Protein AF-A0A3N5BB39-F1 (afdb_monomer_lite)

Radius of gyration: 16.52 Å; chains: 1; bounding box: 40×29×47 Å

Sequence (123 aa):
MARKLAKIRVRGMTTLMRDISPVKATKALREVDREIGLIADELSNKMANDAPILTGALRNSLLNGVMKTGDLQYDINVDLDNVPYTWRQNYEHKTKRYFITRNAKIYDKGFGQRLQERLDNVW

Structure (mmCIF, N/CA/C/O backbone):
data_AF-A0A3N5BB39-F1
#
_entry.id   AF-A0A3N5BB39-F1
#
loop_
_atom_site.group_PDB
_atom_site.id
_atom_site.type_symbol
_atom_site.label_atom_id
_atom_site.label_alt_id
_atom_site.label_comp_id
_atom_site.label_asym_id
_atom_site.label_entity_id
_atom_site.label_seq_id
_atom_site.pdbx_PDB_ins_code
_atom_site.Cartn_x
_atom_site.Cartn_y
_atom_site.Cartn_z
_atom_site.occupancy
_atom_site.B_iso_or_equiv
_atom_site.auth_seq_id
_atom_site.auth_comp_id
_atom_site.auth_asym_id
_atom_site.auth_atom_id
_atom_site.pdbx_PDB_model_num
ATOM 1 N N . MET A 1 1 ? -3.416 18.783 -16.811 1.00 40.06 1 MET A N 1
ATOM 2 C CA . MET A 1 1 ? -3.576 17.309 -16.865 1.00 40.06 1 MET A CA 1
ATOM 3 C C . MET A 1 1 ? -3.882 16.800 -15.464 1.00 40.06 1 MET A C 1
ATOM 5 O O . MET A 1 1 ? -3.244 17.261 -14.529 1.00 40.06 1 MET A O 1
ATOM 9 N N . ALA A 1 2 ? -4.861 15.908 -15.300 1.00 47.12 2 ALA A N 1
ATOM 10 C CA . ALA A 1 2 ? -5.226 15.365 -13.990 1.00 47.12 2 ALA A CA 1
ATOM 11 C C . ALA A 1 2 ? -4.263 14.234 -13.573 1.00 47.12 2 ALA A C 1
ATOM 13 O O . ALA A 1 2 ? -4.105 13.264 -14.314 1.00 47.12 2 ALA A O 1
ATOM 14 N N . ARG A 1 3 ? -3.634 14.356 -12.393 1.00 43.06 3 ARG A N 1
ATOM 15 C CA . ARG A 1 3 ? -2.823 13.297 -11.760 1.00 43.06 3 ARG A CA 1
ATOM 16 C C . ARG A 1 3 ? -3.696 12.061 -11.506 1.00 43.06 3 ARG A C 1
ATOM 18 O O . ARG A 1 3 ? -4.753 12.176 -10.888 1.00 43.06 3 ARG A O 1
ATOM 25 N N . LYS A 1 4 ? -3.263 10.882 -11.967 1.00 47.91 4 LYS A N 1
ATOM 26 C CA . LYS A 1 4 ? -3.933 9.601 -11.689 1.00 47.91 4 LYS A CA 1
ATOM 27 C C . LYS A 1 4 ? -3.201 8.879 -10.558 1.00 47.91 4 LYS A C 1
ATOM 29 O O . LYS A 1 4 ? -2.090 8.406 -10.752 1.00 47.91 4 LYS A O 1
ATOM 34 N N . LEU A 1 5 ? -3.843 8.817 -9.393 1.00 44.72 5 LEU A N 1
ATOM 35 C CA . LEU A 1 5 ? -3.347 8.158 -8.182 1.00 44.72 5 LEU A CA 1
ATOM 36 C C . LEU A 1 5 ? -3.950 6.751 -8.074 1.00 44.72 5 LEU A C 1
ATOM 38 O O . LEU A 1 5 ? -5.136 6.562 -8.365 1.00 44.72 5 LEU A O 1
ATOM 42 N N . ALA A 1 6 ? -3.146 5.769 -7.664 1.00 51.06 6 ALA A N 1
ATOM 43 C CA . ALA A 1 6 ? -3.650 4.461 -7.262 1.00 51.06 6 ALA A CA 1
ATOM 44 C C . ALA A 1 6 ? -4.184 4.572 -5.827 1.00 51.06 6 ALA A C 1
ATOM 46 O O . ALA A 1 6 ? -3.409 4.842 -4.916 1.00 51.06 6 ALA A O 1
ATOM 47 N N . LYS A 1 7 ? -5.500 4.390 -5.655 1.00 50.12 7 LYS A N 1
ATOM 48 C CA . LYS A 1 7 ? -6.201 4.581 -4.377 1.00 50.12 7 LYS A CA 1
ATOM 49 C C . LYS A 1 7 ? -6.478 3.251 -3.699 1.00 50.12 7 LYS A C 1
ATOM 51 O O . LYS A 1 7 ? -7.227 2.438 -4.244 1.00 50.12 7 LYS A O 1
ATOM 56 N N . ILE A 1 8 ? -5.960 3.072 -2.491 1.00 50.81 8 ILE A N 1
ATOM 57 C CA . ILE A 1 8 ? -6.362 1.980 -1.604 1.00 50.81 8 ILE A CA 1
ATOM 58 C C . ILE A 1 8 ? -7.496 2.502 -0.712 1.00 50.81 8 ILE A C 1
ATOM 60 O O . ILE A 1 8 ? -7.377 3.556 -0.091 1.00 50.81 8 ILE A O 1
ATOM 64 N N . ARG A 1 9 ? -8.637 1.801 -0.684 1.00 51.94 9 ARG A N 1
ATOM 65 C CA . ARG A 1 9 ? -9.793 2.147 0.160 1.00 51.94 9 ARG A CA 1
ATOM 66 C C . ARG A 1 9 ? -10.300 0.919 0.893 1.00 51.94 9 ARG A C 1
ATOM 68 O O . ARG A 1 9 ? -10.734 -0.035 0.253 1.00 51.94 9 ARG A O 1
ATOM 75 N N . VAL A 1 10 ? -10.350 0.999 2.218 1.00 57.06 10 VAL A N 1
ATOM 76 C CA . VAL A 1 10 ? -11.028 0.004 3.056 1.00 57.06 10 VAL A CA 1
ATOM 77 C C . VAL A 1 10 ? -12.488 0.423 3.261 1.00 57.06 10 VAL A C 1
ATOM 79 O O . VAL A 1 10 ? -12.779 1.582 3.550 1.00 57.06 10 VAL A O 1
ATOM 82 N N . ARG A 1 11 ? -13.429 -0.512 3.084 1.00 64.56 11 ARG A N 1
ATOM 83 C CA . ARG A 1 11 ? -14.873 -0.320 3.319 1.00 64.56 11 ARG A CA 1
ATOM 84 C C . ARG A 1 11 ? -15.362 -1.344 4.345 1.00 64.56 11 ARG A C 1
ATOM 86 O O . ARG A 1 11 ? -14.881 -2.467 4.342 1.00 64.56 11 ARG A O 1
ATOM 93 N N . GLY A 1 12 ? -16.325 -0.965 5.190 1.00 60.38 12 GLY A N 1
ATOM 94 C CA . GLY A 1 12 ? -16.967 -1.871 6.161 1.00 60.38 12 GLY A CA 1
ATOM 95 C C . GLY A 1 12 ? -16.475 -1.755 7.610 1.00 60.38 12 GLY A C 1
ATOM 96 O O . GLY A 1 12 ? -17.136 -2.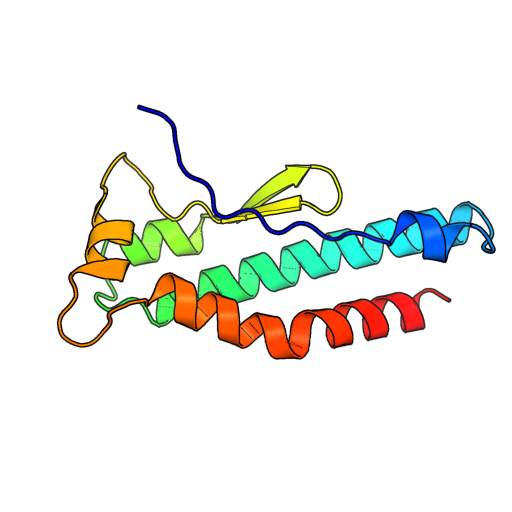261 8.512 1.00 60.38 12 GLY A O 1
ATOM 97 N N . MET A 1 13 ? -15.393 -1.010 7.863 1.00 61.12 13 MET A N 1
ATOM 98 C CA . MET A 1 13 ? -14.831 -0.830 9.212 1.00 61.12 13 MET A CA 1
ATOM 99 C C . MET A 1 13 ? -15.835 -0.224 10.204 1.00 61.12 13 MET A C 1
ATOM 101 O O . MET A 1 13 ? -15.946 -0.661 11.342 1.00 61.12 13 MET A O 1
ATOM 105 N N . THR A 1 14 ? -16.634 0.742 9.754 1.00 58.16 14 THR A N 1
ATOM 106 C CA . THR A 1 14 ? -17.661 1.404 10.572 1.00 58.16 14 THR A CA 1
ATOM 107 C C . THR A 1 14 ? -18.748 0.461 11.080 1.00 58.16 14 THR A C 1
ATOM 109 O O . THR A 1 14 ? -19.352 0.745 12.109 1.00 58.16 14 THR A O 1
ATOM 112 N N . THR A 1 15 ? -18.995 -0.655 10.388 1.00 58.03 15 THR A N 1
ATOM 113 C CA . THR A 1 15 ? -20.021 -1.632 10.791 1.00 58.03 15 THR A CA 1
ATOM 114 C C . THR A 1 15 ? -19.499 -2.556 11.892 1.00 58.03 15 THR A C 1
ATOM 116 O O . THR A 1 15 ? -20.216 -2.807 12.852 1.00 58.03 15 THR A O 1
ATOM 119 N N . LEU A 1 16 ? -18.228 -2.973 11.813 1.00 58.69 16 LEU A N 1
ATOM 120 C CA . LEU A 1 16 ? -17.553 -3.787 12.838 1.00 58.69 16 LEU A CA 1
ATOM 121 C C . LEU A 1 16 ? -17.392 -3.061 14.183 1.00 58.69 16 LEU A C 1
ATOM 123 O O . LEU A 1 16 ? -17.327 -3.696 15.228 1.00 58.69 16 LEU A O 1
ATOM 127 N N . MET A 1 17 ? -17.345 -1.728 14.173 1.00 57.00 17 MET A N 1
ATOM 128 C CA . MET A 1 17 ? -17.122 -0.924 15.381 1.00 57.00 17 MET A CA 1
ATOM 129 C C . MET A 1 17 ? -18.375 -0.629 16.211 1.00 57.00 17 MET A C 1
ATOM 131 O O . MET A 1 17 ? -18.255 -0.063 17.296 1.00 57.00 17 MET A O 1
ATOM 135 N N . ARG A 1 18 ? -19.573 -0.941 15.705 1.00 59.47 18 ARG A N 1
ATOM 136 C CA . ARG A 1 18 ? -20.833 -0.470 16.299 1.00 59.47 18 ARG A CA 1
ATOM 137 C C . ARG A 1 18 ? -21.163 -1.126 17.650 1.00 59.47 18 ARG A C 1
ATOM 139 O O . ARG A 1 18 ? -21.850 -0.501 18.451 1.00 59.47 18 ARG A O 1
ATOM 146 N N . ASP A 1 19 ? -20.607 -2.306 17.924 1.00 59.06 19 ASP A N 1
ATOM 147 C CA . ASP A 1 19 ? -20.875 -3.098 19.137 1.00 59.06 19 ASP A CA 1
ATOM 148 C C . ASP A 1 19 ? -19.727 -3.047 20.171 1.00 59.06 19 ASP A C 1
ATOM 150 O O . ASP A 1 19 ? -19.674 -3.845 21.106 1.00 59.06 19 ASP A O 1
ATOM 154 N N . ILE A 1 20 ? -18.791 -2.100 20.025 1.00 64.19 20 ILE A N 1
ATOM 155 C CA . ILE A 1 20 ? -17.591 -1.975 20.868 1.00 64.19 20 ILE A CA 1
ATOM 156 C C . ILE A 1 20 ? -17.619 -0.664 21.657 1.00 64.19 20 ILE A C 1
ATOM 158 O O . ILE A 1 20 ? -18.146 0.349 21.195 1.00 64.19 20 ILE A O 1
ATOM 162 N N . SER A 1 21 ? -16.967 -0.638 22.825 1.00 73.44 21 SER A N 1
ATOM 163 C CA . SER A 1 21 ? -16.699 0.620 23.521 1.00 73.44 21 SER A CA 1
ATOM 164 C C . SER A 1 21 ? -15.963 1.614 22.595 1.00 73.44 21 SER A C 1
ATOM 166 O O . SER A 1 21 ? -15.010 1.225 21.906 1.00 73.44 21 SER A O 1
ATOM 168 N N . PRO A 1 22 ? -16.343 2.907 22.588 1.00 74.56 22 PRO A N 1
ATOM 169 C CA . PRO A 1 22 ? -15.750 3.915 21.700 1.00 74.56 22 PRO A CA 1
ATOM 170 C C . PRO A 1 22 ? -14.218 4.005 21.789 1.00 74.56 22 PRO A C 1
ATOM 172 O O . PRO A 1 22 ? -13.540 4.286 20.800 1.00 74.56 22 PRO A O 1
ATOM 175 N N . VAL A 1 23 ? -13.659 3.718 22.969 1.00 78.62 23 VAL A N 1
ATOM 176 C CA . VAL A 1 23 ? -12.211 3.687 23.226 1.00 78.62 23 VAL A CA 1
ATOM 177 C C . VAL A 1 23 ? -11.530 2.553 22.455 1.00 78.62 23 VAL A C 1
ATOM 179 O O . VAL A 1 23 ? -10.525 2.789 21.783 1.00 78.62 23 VAL A O 1
ATOM 182 N N . LYS A 1 24 ? -12.085 1.336 22.502 1.00 76.12 24 LYS A N 1
ATOM 183 C CA . LYS A 1 24 ? -11.558 0.188 21.750 1.00 76.12 24 LYS A CA 1
ATOM 184 C C . LYS A 1 24 ? -11.732 0.382 20.242 1.00 76.12 24 LYS A C 1
ATOM 186 O O . LYS A 1 24 ? -10.786 0.138 19.503 1.00 76.12 24 LYS A O 1
ATOM 191 N N . ALA A 1 25 ? -12.872 0.917 19.798 1.00 73.88 25 ALA A N 1
ATOM 192 C CA . ALA A 1 25 ? -13.102 1.256 18.390 1.00 73.88 25 ALA A CA 1
ATOM 193 C C . ALA A 1 25 ? -12.080 2.282 17.863 1.00 73.88 25 ALA A C 1
ATOM 195 O O . ALA A 1 25 ? -11.490 2.100 16.800 1.00 73.88 25 ALA A O 1
ATOM 196 N N . THR A 1 26 ? -11.793 3.329 18.642 1.00 81.75 26 THR A N 1
ATOM 197 C CA . THR A 1 26 ? -10.783 4.337 18.277 1.00 81.75 26 THR A CA 1
ATOM 198 C C . THR A 1 26 ? -9.377 3.740 18.221 1.00 81.75 26 THR A C 1
ATOM 200 O O . THR A 1 26 ? -8.602 4.063 17.320 1.00 81.75 26 THR A O 1
ATOM 203 N N . LYS A 1 27 ? -9.031 2.860 19.170 1.00 83.88 27 LYS A N 1
ATOM 204 C CA . LYS A 1 27 ? -7.743 2.155 19.170 1.00 83.88 27 LYS A CA 1
ATOM 205 C C . LYS A 1 27 ? -7.616 1.239 17.948 1.00 83.88 27 LYS A C 1
ATOM 207 O O . LYS A 1 27 ? -6.601 1.298 17.264 1.00 83.88 27 LYS A O 1
ATOM 212 N N . ALA A 1 28 ? -8.663 0.481 17.625 1.00 81.25 28 ALA A N 1
ATOM 213 C CA . ALA A 1 28 ? -8.705 -0.407 16.467 1.00 81.25 28 ALA A CA 1
ATOM 214 C C . ALA A 1 28 ? -8.504 0.362 15.153 1.00 81.25 28 ALA A C 1
ATOM 216 O O . ALA A 1 28 ? -7.684 -0.034 14.331 1.00 81.25 28 ALA A O 1
ATOM 217 N N . LEU A 1 29 ? -9.168 1.512 14.989 1.00 83.25 29 LEU A N 1
ATOM 218 C CA . LEU A 1 29 ? -8.965 2.376 13.822 1.00 83.25 29 LEU A CA 1
ATOM 219 C C . LEU A 1 29 ? -7.519 2.830 13.666 1.00 83.25 29 LEU A C 1
ATOM 221 O O . LEU A 1 29 ? -7.000 2.809 12.556 1.00 83.25 29 LEU A O 1
ATOM 225 N N . ARG A 1 30 ? -6.870 3.240 14.761 1.00 86.31 30 ARG A N 1
ATOM 226 C CA . ARG A 1 30 ? -5.477 3.706 14.725 1.00 86.31 30 ARG A CA 1
ATOM 227 C C . ARG A 1 30 ? -4.509 2.586 14.363 1.00 86.31 30 ARG A C 1
ATOM 229 O O . ARG A 1 30 ? -3.602 2.819 13.572 1.00 86.31 30 ARG A O 1
ATOM 236 N N . GLU A 1 31 ? -4.705 1.393 14.917 1.00 85.94 31 GLU A N 1
ATOM 237 C CA . GLU A 1 31 ? -3.853 0.240 14.605 1.00 85.94 31 GLU A CA 1
ATOM 238 C C . GLU A 1 31 ? -4.033 -0.219 13.157 1.00 85.94 31 GLU A C 1
ATOM 240 O O . GLU A 1 31 ? -3.046 -0.481 12.471 1.00 85.94 31 GLU A O 1
ATOM 245 N N . VAL A 1 32 ? -5.268 -0.235 12.646 1.00 85.69 32 VAL A N 1
ATOM 246 C CA . VAL A 1 32 ? -5.503 -0.552 11.234 1.00 85.69 32 VAL A CA 1
ATOM 247 C C . VAL A 1 32 ? -4.932 0.532 10.322 1.00 85.69 32 VAL A C 1
ATOM 249 O O . VAL A 1 32 ? -4.249 0.202 9.360 1.00 85.69 32 VAL A O 1
ATOM 252 N N . ASP A 1 33 ? -5.154 1.815 10.609 1.00 86.88 33 ASP A N 1
ATOM 253 C CA . ASP A 1 33 ? -4.592 2.917 9.816 1.00 86.88 33 ASP A CA 1
ATOM 254 C C . ASP A 1 33 ? -3.062 2.822 9.731 1.00 86.88 33 ASP A C 1
ATOM 256 O O . ASP A 1 33 ? -2.487 2.902 8.645 1.00 86.88 33 ASP A O 1
ATOM 260 N N . ARG A 1 34 ? -2.412 2.537 10.866 1.00 88.38 34 ARG A N 1
ATOM 261 C CA . ARG A 1 34 ? -0.970 2.296 10.933 1.00 88.38 34 ARG A CA 1
ATOM 262 C C . ARG A 1 34 ? -0.545 1.099 10.084 1.00 88.38 34 ARG A C 1
ATOM 264 O O . ARG A 1 34 ? 0.432 1.208 9.349 1.00 88.38 34 ARG A O 1
ATOM 271 N N . GLU A 1 35 ? -1.252 -0.025 10.168 1.00 89.19 35 GLU A N 1
ATOM 272 C CA . GLU A 1 35 ? -0.927 -1.224 9.386 1.00 89.19 35 GLU A CA 1
ATOM 273 C C . GLU A 1 35 ? -1.105 -0.994 7.881 1.00 89.19 35 GLU A C 1
ATOM 275 O O . GLU A 1 35 ? -0.280 -1.450 7.094 1.00 89.19 35 GLU A O 1
ATOM 280 N N . ILE A 1 36 ? -2.127 -0.236 7.466 1.00 86.31 36 ILE A N 1
ATOM 281 C CA . ILE A 1 36 ? -2.302 0.156 6.061 1.00 86.31 36 ILE A CA 1
ATOM 282 C C . ILE A 1 36 ? -1.094 0.974 5.591 1.00 86.31 36 ILE A C 1
ATOM 284 O O . ILE A 1 36 ? -0.585 0.718 4.499 1.00 86.31 36 ILE A O 1
ATOM 288 N N . GLY A 1 37 ? -0.607 1.907 6.415 1.00 86.88 37 GLY A N 1
ATOM 289 C CA . GLY A 1 37 ? 0.617 2.659 6.135 1.00 86.88 37 GLY A CA 1
ATOM 290 C C . GLY A 1 37 ? 1.845 1.759 5.979 1.00 86.88 37 GLY A C 1
ATOM 291 O O . GLY A 1 37 ? 2.556 1.867 4.985 1.00 86.88 37 GLY A O 1
ATOM 292 N N . LEU A 1 38 ? 2.043 0.807 6.898 1.00 89.44 38 LEU A N 1
ATOM 293 C CA . LEU A 1 38 ? 3.152 -0.154 6.829 1.00 89.44 38 LEU A CA 1
ATOM 294 C C . LEU A 1 38 ? 3.093 -1.015 5.563 1.00 89.44 38 LEU A C 1
ATOM 296 O O . LEU A 1 38 ? 4.103 -1.191 4.886 1.00 89.44 38 LEU A O 1
ATOM 300 N N . ILE A 1 39 ? 1.910 -1.516 5.203 1.00 87.75 39 ILE A N 1
ATOM 301 C CA . ILE A 1 39 ? 1.725 -2.288 3.970 1.00 87.75 39 ILE A CA 1
ATOM 302 C C . ILE A 1 39 ? 2.013 -1.421 2.739 1.00 87.75 39 ILE A C 1
ATOM 304 O O . ILE A 1 39 ? 2.629 -1.904 1.787 1.00 87.75 39 ILE A O 1
ATOM 308 N N . ALA A 1 40 ? 1.582 -0.157 2.742 1.00 86.56 40 ALA A N 1
ATOM 309 C CA . ALA A 1 40 ? 1.866 0.770 1.653 1.00 86.56 40 ALA A CA 1
ATOM 310 C C . ALA A 1 40 ? 3.378 1.004 1.502 1.00 86.56 40 ALA A C 1
ATOM 312 O O . ALA A 1 40 ? 3.886 0.906 0.385 1.00 86.56 40 ALA A O 1
ATOM 313 N N . ASP A 1 41 ? 4.102 1.216 2.605 1.00 86.75 41 ASP A N 1
ATOM 314 C CA . ASP A 1 41 ? 5.563 1.372 2.618 1.00 86.75 41 ASP A CA 1
ATOM 315 C C . ASP A 1 41 ? 6.282 0.108 2.135 1.00 86.75 41 ASP A C 1
ATOM 317 O O . ASP A 1 41 ? 7.188 0.180 1.302 1.00 86.75 41 ASP A O 1
ATOM 321 N N . GLU A 1 42 ? 5.878 -1.070 2.609 1.00 87.25 42 GLU A N 1
ATOM 322 C CA . GLU A 1 42 ? 6.435 -2.349 2.160 1.00 87.25 42 GLU A CA 1
ATOM 323 C C . GLU A 1 42 ? 6.225 -2.566 0.657 1.00 87.25 42 GLU A C 1
ATOM 325 O O . GLU A 1 42 ? 7.162 -2.940 -0.054 1.00 87.25 42 GLU A O 1
ATOM 330 N N . LEU A 1 43 ? 5.009 -2.307 0.165 1.00 83.75 43 LEU A N 1
ATOM 331 C CA . LEU A 1 43 ? 4.675 -2.400 -1.253 1.00 83.75 43 LEU A CA 1
ATOM 332 C C . LEU A 1 43 ? 5.534 -1.433 -2.073 1.00 83.75 43 LEU A C 1
ATOM 334 O O . LEU A 1 43 ? 6.103 -1.835 -3.089 1.00 83.75 43 LEU A O 1
ATOM 338 N N . SER A 1 44 ? 5.671 -0.187 -1.622 1.00 83.31 44 SER A N 1
ATOM 339 C CA . SER A 1 44 ? 6.463 0.836 -2.306 1.00 83.31 44 SER A CA 1
ATOM 340 C C . SER A 1 44 ? 7.945 0.464 -2.374 1.00 83.31 44 SER A C 1
ATOM 342 O O . SER A 1 44 ? 8.548 0.492 -3.449 1.00 83.31 44 SER A O 1
ATOM 344 N N . ASN A 1 45 ? 8.518 0.015 -1.253 1.00 84.12 45 ASN A N 1
ATOM 345 C CA . ASN A 1 45 ? 9.902 -0.451 -1.171 1.00 84.12 45 ASN A CA 1
ATOM 346 C C . ASN A 1 45 ? 10.152 -1.671 -2.062 1.00 84.12 45 ASN A C 1
ATOM 348 O O . ASN A 1 45 ? 11.147 -1.727 -2.789 1.00 84.12 45 ASN A O 1
ATOM 352 N N . LYS A 1 46 ? 9.234 -2.641 -2.055 1.00 81.81 46 LYS A N 1
ATOM 353 C CA . LYS A 1 46 ? 9.336 -3.821 -2.914 1.00 81.81 46 LYS A CA 1
ATOM 354 C C . LYS A 1 46 ? 9.270 -3.449 -4.390 1.00 81.81 46 LYS A C 1
ATOM 356 O O . LYS A 1 46 ? 10.128 -3.868 -5.161 1.00 81.81 46 LYS A O 1
ATOM 361 N N . MET A 1 47 ? 8.310 -2.612 -4.776 1.00 77.38 47 MET A N 1
ATOM 362 C CA . MET A 1 47 ? 8.195 -2.127 -6.150 1.00 77.38 47 MET A CA 1
ATOM 363 C C . MET A 1 47 ? 9.437 -1.350 -6.596 1.00 77.38 47 MET A C 1
ATOM 365 O O . MET A 1 47 ? 9.834 -1.450 -7.754 1.00 77.38 47 MET A O 1
ATOM 369 N N . ALA A 1 48 ? 10.059 -0.587 -5.698 1.00 78.19 48 ALA A N 1
ATOM 370 C CA . ALA A 1 48 ? 11.291 0.122 -6.000 1.00 78.19 48 ALA A CA 1
ATOM 371 C C . ALA A 1 48 ? 12.473 -0.833 -6.236 1.00 78.19 48 ALA A C 1
ATOM 373 O O . ALA A 1 48 ? 13.253 -0.627 -7.166 1.00 78.19 48 ALA A O 1
ATOM 374 N N . ASN A 1 49 ? 12.592 -1.889 -5.429 1.00 77.81 49 ASN A N 1
ATOM 375 C CA . ASN A 1 49 ? 13.647 -2.897 -5.570 1.00 77.81 49 ASN A CA 1
ATOM 376 C C . ASN A 1 49 ? 13.451 -3.790 -6.801 1.00 77.81 49 ASN A C 1
ATOM 378 O O . ASN A 1 49 ? 14.422 -4.149 -7.461 1.00 77.81 49 ASN A O 1
ATOM 382 N N . ASP A 1 50 ? 12.202 -4.095 -7.149 1.00 74.44 50 ASP A N 1
ATOM 383 C CA . ASP A 1 50 ? 11.860 -4.899 -8.325 1.00 74.44 50 ASP A CA 1
ATOM 384 C C . ASP A 1 50 ? 11.816 -4.066 -9.622 1.00 74.44 50 ASP A C 1
ATOM 386 O O . ASP A 1 50 ? 11.502 -4.593 -10.698 1.00 74.44 50 ASP A O 1
ATOM 390 N N . ALA A 1 51 ? 12.102 -2.760 -9.538 1.00 72.06 51 ALA A N 1
ATOM 391 C CA . ALA A 1 51 ? 12.049 -1.853 -10.673 1.00 72.06 51 ALA A CA 1
ATOM 392 C C . ALA A 1 51 ? 12.968 -2.353 -11.810 1.00 72.06 51 ALA A C 1
ATOM 394 O O . ALA A 1 51 ? 14.138 -2.657 -11.568 1.00 72.06 51 ALA A O 1
ATOM 395 N N . PRO A 1 52 ? 12.492 -2.389 -13.074 1.00 68.12 52 PRO A N 1
ATOM 396 C CA . PRO A 1 52 ? 13.274 -2.892 -14.210 1.00 68.12 52 PRO A CA 1
ATOM 397 C C . PRO A 1 52 ? 14.630 -2.202 -14.412 1.00 68.12 52 PRO A C 1
ATOM 399 O O . PRO A 1 52 ? 15.538 -2.796 -14.985 1.00 68.12 52 PRO A O 1
ATOM 402 N N . ILE A 1 53 ? 14.757 -0.952 -13.954 1.00 65.50 53 ILE A N 1
ATOM 403 C CA . ILE A 1 53 ? 16.008 -0.194 -13.939 1.00 65.50 53 ILE A CA 1
ATOM 404 C C . ILE A 1 53 ? 16.273 0.260 -12.503 1.00 65.50 53 ILE A C 1
ATOM 406 O O . ILE A 1 53 ? 15.579 1.131 -11.978 1.00 65.50 53 ILE A O 1
ATOM 410 N N . LEU A 1 54 ? 17.308 -0.319 -11.895 1.00 58.69 54 LEU A N 1
ATOM 411 C CA . LEU A 1 54 ? 17.641 -0.168 -10.474 1.00 58.69 54 LEU A CA 1
ATOM 412 C C . LEU A 1 54 ? 18.214 1.208 -10.092 1.00 58.69 54 LEU A C 1
ATOM 414 O O . LEU A 1 54 ? 18.337 1.500 -8.905 1.00 58.69 54 LEU A O 1
ATOM 418 N N . THR A 1 55 ? 18.574 2.054 -11.057 1.00 53.84 55 THR A N 1
ATOM 419 C CA . THR A 1 55 ? 19.186 3.381 -10.829 1.00 53.84 55 THR A CA 1
ATOM 420 C C . THR A 1 55 ? 18.379 4.532 -11.446 1.00 53.84 55 THR A C 1
ATOM 422 O O . THR A 1 55 ? 18.912 5.610 -11.688 1.00 53.84 55 THR A O 1
ATOM 425 N N . GLY A 1 56 ? 17.086 4.320 -11.718 1.00 62.09 56 GLY A N 1
ATOM 426 C CA . GLY A 1 56 ? 16.244 5.276 -12.445 1.00 62.09 56 GLY A CA 1
ATOM 427 C C . GLY A 1 56 ? 15.208 6.025 -11.601 1.00 62.09 56 GLY A C 1
ATOM 428 O O . GLY A 1 56 ? 14.891 5.646 -10.474 1.00 62.09 56 GLY A O 1
ATOM 429 N N . ALA A 1 57 ? 14.599 7.045 -12.220 1.00 65.44 57 ALA A N 1
ATOM 430 C CA . ALA A 1 57 ? 13.5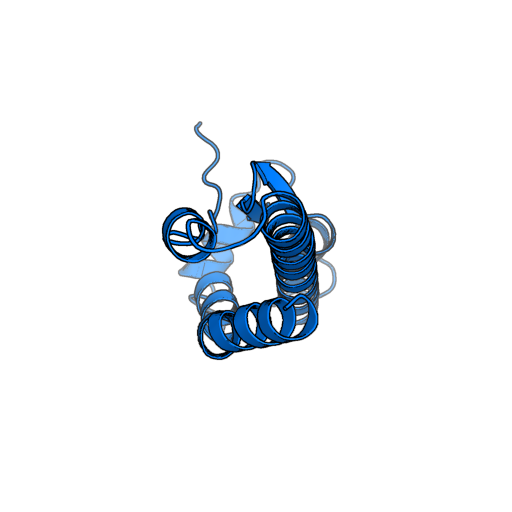14 7.855 -11.655 1.00 65.44 57 ALA A CA 1
ATOM 431 C C . ALA A 1 57 ? 12.351 7.021 -11.084 1.00 65.44 57 ALA A C 1
ATOM 433 O O . ALA A 1 57 ? 11.754 7.416 -10.092 1.00 65.44 57 ALA A O 1
ATOM 434 N N . LEU A 1 58 ? 12.088 5.839 -11.656 1.00 67.75 58 LEU A N 1
ATOM 435 C CA . LEU A 1 58 ? 11.064 4.903 -11.186 1.00 67.75 58 LEU A CA 1
ATOM 436 C C . LEU A 1 58 ? 11.351 4.349 -9.781 1.00 67.75 58 LEU A C 1
ATOM 438 O O . LEU A 1 58 ? 10.462 4.297 -8.943 1.00 67.75 58 LEU A O 1
ATOM 442 N N . ARG A 1 59 ? 12.589 3.927 -9.501 1.00 72.94 59 ARG A N 1
ATOM 443 C CA . ARG A 1 59 ? 12.952 3.435 -8.164 1.00 72.94 59 ARG A CA 1
ATOM 444 C C . ARG A 1 59 ? 12.824 4.556 -7.136 1.00 72.94 59 ARG A C 1
ATOM 446 O O . ARG A 1 59 ? 12.277 4.347 -6.059 1.00 72.94 59 ARG A O 1
ATOM 453 N N . ASN A 1 60 ? 13.306 5.744 -7.494 1.00 71.00 60 ASN A N 1
ATOM 454 C CA . ASN A 1 60 ? 13.306 6.903 -6.607 1.00 71.00 60 ASN A CA 1
ATOM 455 C C . ASN A 1 60 ? 11.891 7.445 -6.351 1.00 71.00 60 ASN A C 1
ATOM 457 O O . ASN A 1 60 ? 11.614 7.882 -5.234 1.00 71.00 60 ASN A O 1
ATOM 461 N N . SER A 1 61 ? 10.995 7.385 -7.347 1.00 69.06 61 SER A N 1
ATOM 462 C CA . SER A 1 61 ? 9.585 7.754 -7.177 1.00 69.06 61 SER A CA 1
ATOM 463 C C . SER A 1 61 ? 8.841 6.783 -6.278 1.00 69.06 61 SER A C 1
ATOM 465 O O . SER A 1 61 ? 8.080 7.211 -5.418 1.00 69.06 61 SER A O 1
ATOM 467 N N . LEU A 1 62 ? 9.126 5.489 -6.407 1.00 74.31 62 LEU A N 1
ATOM 468 C CA . LEU A 1 62 ? 8.511 4.462 -5.579 1.00 74.31 62 LEU A CA 1
ATOM 469 C C . LEU A 1 62 ? 9.035 4.484 -4.136 1.00 74.31 62 LEU A C 1
ATOM 471 O O . LEU A 1 62 ? 8.232 4.383 -3.220 1.00 74.31 62 LEU A O 1
ATOM 475 N N . LEU A 1 63 ? 10.331 4.691 -3.884 1.00 72.94 63 LEU A N 1
ATOM 476 C CA . LEU A 1 63 ? 10.865 4.724 -2.508 1.00 72.94 63 LEU A CA 1
ATOM 477 C C . LEU A 1 63 ? 10.224 5.799 -1.618 1.00 72.94 63 LEU A C 1
ATOM 479 O O . LEU A 1 63 ? 10.075 5.585 -0.423 1.00 72.94 63 LEU A O 1
ATOM 483 N N . ASN A 1 64 ? 9.827 6.934 -2.197 1.00 68.19 64 ASN A N 1
ATOM 484 C CA . ASN A 1 64 ? 9.308 8.088 -1.453 1.00 68.19 64 ASN A CA 1
ATOM 485 C C . ASN A 1 64 ? 7.835 8.393 -1.773 1.00 68.19 64 ASN A C 1
ATOM 487 O O . ASN A 1 64 ? 7.356 9.496 -1.518 1.00 68.19 64 ASN A O 1
ATOM 491 N N . GLY A 1 65 ? 7.131 7.454 -2.410 1.00 73.12 65 GLY A N 1
ATOM 492 C CA . GLY A 1 65 ? 5.823 7.713 -3.011 1.00 73.12 65 GLY A CA 1
ATOM 493 C C . GLY A 1 65 ? 4.641 7.634 -2.047 1.00 73.12 65 GLY A C 1
ATOM 494 O O . GLY A 1 65 ? 3.556 8.089 -2.403 1.00 73.12 65 GLY A O 1
ATOM 495 N N . VAL A 1 66 ? 4.803 7.051 -0.859 1.00 84.88 66 VAL A N 1
ATOM 496 C CA . VAL A 1 66 ? 3.678 6.792 0.051 1.00 84.88 66 VAL A CA 1
ATOM 497 C C . VAL A 1 66 ? 3.208 8.080 0.717 1.00 84.88 66 VAL A C 1
ATOM 499 O O . VAL A 1 66 ? 3.973 8.797 1.357 1.00 84.88 66 VAL A O 1
ATOM 502 N N . MET A 1 67 ? 1.917 8.370 0.581 1.00 86.25 67 MET A N 1
ATOM 503 C CA . MET A 1 67 ? 1.278 9.540 1.171 1.00 86.25 67 MET A CA 1
ATOM 504 C C . MET A 1 67 ? -0.061 9.160 1.793 1.00 86.25 67 MET A C 1
ATOM 506 O O . MET A 1 67 ? -0.900 8.541 1.142 1.00 86.25 67 MET A O 1
ATOM 510 N N . LYS A 1 68 ? -0.307 9.598 3.032 1.00 85.50 68 LYS A N 1
ATOM 511 C CA . LYS A 1 68 ? -1.639 9.507 3.639 1.00 85.50 68 LYS A CA 1
ATOM 512 C C . LYS A 1 68 ? -2.541 10.590 3.048 1.00 85.50 68 LYS A C 1
ATOM 514 O O . LYS A 1 68 ? -2.240 11.777 3.154 1.00 85.50 68 LYS A O 1
ATOM 519 N N . THR A 1 69 ? -3.651 10.187 2.440 1.00 85.88 69 THR A N 1
ATOM 520 C CA . THR A 1 69 ? -4.600 11.099 1.773 1.00 85.88 69 THR A CA 1
ATOM 521 C C . THR A 1 69 ? -5.943 11.202 2.487 1.00 85.88 69 THR A C 1
ATOM 523 O O . THR A 1 69 ? -6.776 12.029 2.120 1.00 85.88 69 THR A O 1
ATOM 526 N N . GLY A 1 70 ? -6.168 10.371 3.501 1.00 81.69 70 GLY A N 1
ATOM 527 C CA . GLY A 1 70 ? -7.347 10.394 4.355 1.00 81.69 70 GLY A CA 1
ATOM 528 C C . GLY A 1 70 ? -7.284 9.279 5.393 1.00 81.69 70 GLY A C 1
ATOM 529 O O . GLY A 1 70 ? -6.321 8.512 5.434 1.00 81.69 70 GLY A O 1
ATOM 530 N N . ASP A 1 71 ? -8.315 9.173 6.222 1.00 80.44 71 ASP A N 1
ATOM 531 C CA . ASP A 1 71 ? -8.409 8.076 7.184 1.00 80.44 71 ASP A CA 1
ATOM 532 C C . ASP A 1 71 ? -8.537 6.739 6.454 1.00 80.44 71 ASP A C 1
ATOM 534 O O . ASP A 1 71 ? -9.403 6.576 5.584 1.00 80.44 71 ASP A O 1
ATOM 538 N N . LEU A 1 72 ? -7.658 5.791 6.800 1.00 82.44 72 LEU A N 1
ATOM 539 C CA . LEU A 1 72 ? -7.550 4.481 6.155 1.00 82.44 72 LEU A CA 1
ATOM 540 C C . LEU A 1 72 ? -7.267 4.568 4.644 1.00 82.44 72 LEU A C 1
ATOM 542 O O . LEU A 1 72 ? -7.613 3.654 3.888 1.00 82.44 72 LEU A O 1
ATOM 546 N N . GLN A 1 73 ? -6.686 5.683 4.186 1.00 81.44 73 GLN A N 1
ATOM 547 C CA . GLN A 1 73 ? -6.413 5.951 2.777 1.00 81.44 73 GLN A CA 1
ATOM 548 C C . GLN A 1 73 ? -4.976 6.418 2.582 1.00 81.44 73 GLN A C 1
ATOM 550 O O . GLN A 1 73 ? -4.574 7.490 3.042 1.00 81.44 73 GLN A O 1
ATOM 555 N N . TYR A 1 74 ? -4.238 5.601 1.840 1.00 85.44 74 TYR A N 1
ATOM 556 C CA . TYR A 1 74 ? -2.867 5.853 1.436 1.00 85.44 74 TYR A CA 1
ATOM 557 C C . TYR A 1 74 ? -2.785 5.747 -0.084 1.00 85.44 74 TYR A C 1
ATOM 559 O O . TYR A 1 74 ? -3.305 4.797 -0.679 1.00 85.44 74 TYR A O 1
ATOM 567 N N . ASP A 1 75 ? -2.119 6.722 -0.688 1.00 82.44 75 ASP A N 1
ATOM 568 C CA . ASP A 1 75 ? -1.801 6.741 -2.106 1.00 82.44 75 ASP A CA 1
ATOM 569 C C . ASP A 1 75 ? -0.299 6.495 -2.272 1.00 82.44 75 ASP A C 1
ATOM 571 O O . ASP A 1 75 ? 0.521 6.996 -1.502 1.00 82.44 75 ASP A O 1
ATOM 575 N N . ILE A 1 76 ? 0.062 5.732 -3.302 1.00 78.06 76 ILE A N 1
ATOM 576 C CA . ILE A 1 76 ? 1.456 5.557 -3.714 1.00 78.06 76 ILE A CA 1
ATOM 577 C C . ILE A 1 76 ? 1.663 6.388 -4.972 1.00 78.06 76 ILE A C 1
ATOM 579 O O . ILE A 1 76 ? 1.105 6.096 -6.035 1.00 78.06 76 ILE A O 1
ATOM 583 N N . ASN A 1 77 ? 2.447 7.452 -4.846 1.00 72.62 77 ASN A N 1
ATOM 584 C CA . ASN A 1 77 ? 2.812 8.300 -5.958 1.00 72.62 77 ASN A CA 1
ATOM 585 C C . ASN A 1 77 ? 3.877 7.610 -6.811 1.00 72.62 77 ASN A C 1
ATOM 587 O O . ASN A 1 77 ? 5.054 7.558 -6.473 1.00 72.62 77 ASN A O 1
ATOM 591 N N . VAL A 1 78 ? 3.437 7.080 -7.943 1.00 66.75 78 VAL A N 1
ATOM 592 C CA . VAL A 1 78 ? 4.297 6.355 -8.877 1.00 66.75 78 VAL A CA 1
ATOM 593 C C . VAL A 1 78 ? 4.995 7.278 -9.888 1.00 66.75 78 VAL A C 1
ATOM 595 O O . VAL A 1 78 ? 5.947 6.852 -10.541 1.00 66.75 78 VAL A O 1
ATOM 598 N N . ASP A 1 79 ? 4.579 8.547 -9.983 1.00 60.78 79 ASP A N 1
ATOM 599 C CA . ASP A 1 79 ? 5.109 9.545 -10.918 1.00 60.78 79 ASP A CA 1
ATOM 600 C C . ASP A 1 79 ? 5.671 10.757 -10.149 1.00 60.78 79 ASP A C 1
ATOM 602 O O . ASP A 1 79 ? 4.944 11.688 -9.786 1.00 60.78 79 ASP A O 1
ATOM 606 N N . LEU A 1 80 ? 6.989 10.781 -9.928 1.00 51.81 80 LEU A N 1
ATOM 607 C CA . LEU A 1 80 ? 7.687 12.036 -9.639 1.00 51.81 80 LEU A CA 1
ATOM 608 C C . LEU A 1 80 ? 8.029 12.724 -10.974 1.00 51.81 80 LEU A C 1
ATOM 610 O O . LEU A 1 80 ? 8.383 12.067 -11.952 1.00 51.81 80 LEU A O 1
ATOM 614 N N . ASP A 1 81 ? 7.860 14.046 -11.019 1.00 52.34 81 ASP A N 1
ATOM 615 C CA . ASP A 1 81 ? 8.286 14.934 -12.115 1.00 52.34 81 ASP A CA 1
ATOM 616 C C . ASP A 1 81 ? 7.584 14.801 -13.478 1.00 52.34 81 ASP A C 1
ATOM 618 O O . ASP A 1 81 ? 8.188 15.041 -14.521 1.00 52.34 81 ASP A O 1
ATOM 622 N N . ASN A 1 82 ? 6.280 14.488 -13.503 1.00 52.12 82 ASN A N 1
ATOM 623 C CA . ASN A 1 82 ? 5.478 14.431 -14.742 1.00 52.12 82 ASN A CA 1
ATOM 624 C C . ASN A 1 82 ? 6.032 13.468 -15.802 1.00 52.12 82 ASN A C 1
ATOM 626 O O . ASN A 1 82 ? 5.654 13.566 -16.970 1.00 52.12 82 ASN A O 1
ATOM 630 N N . VAL A 1 83 ? 6.902 12.530 -15.432 1.00 52.22 83 VAL A N 1
ATOM 631 C CA . VAL A 1 83 ? 7.407 11.554 -16.383 1.00 52.22 83 VAL A CA 1
ATOM 632 C C . VAL A 1 83 ? 6.368 10.436 -16.466 1.00 52.22 83 VAL A C 1
ATOM 634 O O . VAL A 1 83 ? 6.285 9.638 -15.538 1.00 52.22 83 VAL A O 1
ATOM 637 N N . PRO A 1 84 ? 5.612 10.270 -17.574 1.00 57.78 84 PRO A N 1
ATOM 638 C CA . PRO A 1 84 ? 4.670 9.157 -17.730 1.00 57.78 84 PRO A CA 1
ATOM 639 C C . PRO A 1 84 ? 5.399 7.811 -17.901 1.00 57.78 84 PRO A C 1
ATOM 641 O O . PRO A 1 84 ? 4.828 6.832 -18.378 1.00 57.78 84 PRO A O 1
ATOM 644 N N . TYR A 1 85 ? 6.685 7.770 -17.549 1.00 59.03 85 TYR A N 1
ATOM 645 C CA . TYR A 1 85 ? 7.589 6.648 -17.670 1.00 59.03 85 TYR A CA 1
ATOM 646 C C . TYR A 1 85 ? 7.118 5.472 -16.837 1.00 59.03 85 TYR A C 1
ATOM 648 O O . TYR A 1 85 ? 7.182 4.352 -17.320 1.00 59.03 85 TYR A O 1
ATOM 656 N N . THR A 1 86 ? 6.573 5.696 -15.646 1.00 62.28 86 THR A N 1
ATOM 657 C CA . THR A 1 86 ? 6.092 4.608 -14.795 1.00 62.28 86 THR A CA 1
ATOM 658 C C . THR A 1 86 ? 4.892 3.894 -15.419 1.00 62.28 86 THR A C 1
ATOM 660 O O . THR A 1 86 ? 4.858 2.663 -15.483 1.00 62.28 86 THR A O 1
ATOM 663 N N . TRP A 1 87 ? 3.946 4.644 -15.992 1.00 61.12 87 TRP A N 1
ATOM 664 C CA . TRP A 1 87 ? 2.813 4.067 -16.721 1.00 61.12 87 TRP A CA 1
ATOM 665 C C . TRP A 1 87 ? 3.204 3.492 -18.083 1.00 61.12 87 TRP A C 1
ATOM 667 O O . TRP A 1 87 ? 2.721 2.416 -18.438 1.00 61.12 87 TRP A O 1
ATOM 677 N N . ARG A 1 88 ? 4.124 4.128 -18.818 1.00 65.19 88 ARG A N 1
ATOM 678 C CA . ARG A 1 88 ? 4.706 3.532 -20.031 1.00 65.19 88 ARG A CA 1
ATOM 679 C C . ARG A 1 88 ? 5.410 2.226 -19.707 1.00 65.19 88 ARG A C 1
ATOM 681 O O . ARG A 1 88 ? 5.148 1.231 -20.355 1.00 65.19 88 ARG A O 1
ATOM 688 N N . GLN A 1 89 ? 6.211 2.156 -18.653 1.00 63.22 89 GLN A N 1
ATOM 689 C CA . GLN A 1 89 ? 6.830 0.911 -18.197 1.00 63.22 89 GLN A CA 1
ATOM 690 C C . GLN A 1 89 ? 5.777 -0.134 -17.811 1.00 63.22 89 GLN A C 1
ATOM 692 O O . GLN A 1 89 ? 5.908 -1.310 -18.156 1.00 63.22 89 GLN A O 1
ATOM 697 N N . ASN A 1 90 ? 4.684 0.294 -17.175 1.00 65.12 90 ASN A N 1
ATOM 698 C CA . ASN A 1 90 ? 3.580 -0.592 -16.837 1.00 65.12 90 ASN A CA 1
ATOM 699 C C . ASN A 1 90 ? 2.893 -1.200 -18.072 1.00 65.12 90 ASN A C 1
ATOM 701 O O . ASN A 1 90 ? 2.431 -2.327 -17.975 1.00 65.12 90 ASN A O 1
ATOM 705 N N . TYR A 1 91 ? 2.826 -0.538 -19.228 1.00 61.47 91 TYR A N 1
ATOM 706 C CA . TYR A 1 91 ? 2.088 -1.072 -20.389 1.00 61.47 91 TYR A CA 1
ATOM 707 C C . TYR A 1 91 ? 2.978 -1.476 -21.578 1.00 61.47 91 TYR A C 1
ATOM 709 O O . TYR A 1 91 ? 2.680 -2.440 -22.284 1.00 61.47 91 TYR A O 1
ATOM 717 N N . GLU A 1 92 ? 4.108 -0.806 -21.769 1.00 64.25 92 GLU A N 1
ATOM 718 C CA . GLU A 1 92 ? 4.964 -0.885 -22.958 1.00 64.25 92 GLU A CA 1
ATOM 719 C C . GLU A 1 92 ? 6.211 -1.765 -22.753 1.00 64.25 92 GLU A C 1
ATOM 721 O O . GLU A 1 92 ? 6.814 -2.206 -23.733 1.00 64.25 92 GLU A O 1
ATOM 726 N N . HIS A 1 93 ? 6.599 -2.103 -21.513 1.00 68.06 93 HIS A N 1
ATOM 727 C CA . HIS A 1 93 ? 7.828 -2.872 -21.276 1.00 68.06 93 HIS A CA 1
ATOM 728 C C . HIS A 1 93 ? 7.716 -4.328 -21.754 1.00 68.06 93 HIS A C 1
ATOM 730 O O . HIS A 1 93 ? 6.958 -5.113 -21.184 1.00 68.06 93 HIS A O 1
ATOM 736 N N . LYS A 1 94 ? 8.527 -4.732 -22.743 1.00 66.50 94 LYS A N 1
ATOM 737 C CA . LYS A 1 94 ? 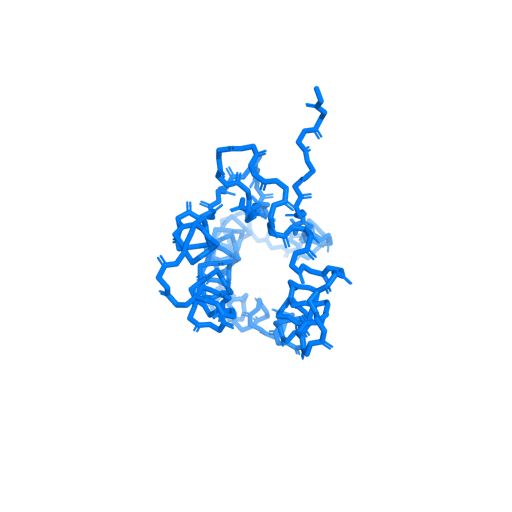8.449 -6.050 -23.416 1.00 66.50 94 LYS A CA 1
ATOM 738 C C . LYS A 1 94 ? 8.406 -7.254 -22.464 1.00 66.50 94 LYS A C 1
ATOM 740 O O . LYS A 1 94 ? 7.631 -8.174 -22.694 1.00 66.50 94 LYS A O 1
ATOM 745 N N . THR A 1 95 ? 9.193 -7.242 -21.389 1.00 68.06 95 THR A N 1
ATOM 746 C CA . THR A 1 95 ? 9.320 -8.379 -20.450 1.00 68.06 95 THR A CA 1
ATOM 747 C C . THR A 1 95 ? 8.671 -8.133 -19.088 1.00 68.06 95 THR A C 1
ATOM 749 O O . THR A 1 95 ? 8.539 -9.054 -18.281 1.00 68.06 95 THR A O 1
ATOM 752 N N . LYS A 1 96 ? 8.262 -6.889 -18.795 1.00 66.50 96 LYS A N 1
ATOM 753 C CA . LYS A 1 96 ? 7.775 -6.490 -17.460 1.00 66.50 96 LYS A CA 1
ATOM 754 C C . LYS A 1 96 ? 6.426 -5.761 -17.487 1.00 66.50 96 LYS A C 1
ATOM 756 O O . LYS A 1 96 ? 6.090 -5.111 -16.505 1.00 66.50 96 LYS A O 1
ATOM 761 N N . ARG A 1 97 ? 5.609 -5.960 -18.533 1.00 69.94 97 ARG A N 1
ATOM 762 C CA . ARG A 1 97 ? 4.222 -5.455 -18.606 1.00 69.94 97 ARG A CA 1
ATOM 763 C C . ARG A 1 97 ? 3.437 -5.704 -17.317 1.00 69.94 97 ARG A C 1
ATOM 765 O O . ARG A 1 97 ? 3.619 -6.714 -16.642 1.00 69.94 97 ARG A O 1
ATOM 772 N N . TYR A 1 98 ? 2.546 -4.785 -16.995 1.00 72.19 98 TYR A N 1
ATOM 773 C CA . TYR A 1 98 ? 1.729 -4.739 -15.789 1.00 72.19 98 TYR A CA 1
ATOM 774 C C . TYR A 1 98 ? 2.547 -4.784 -14.494 1.00 72.19 98 TYR A C 1
ATOM 776 O O . TYR A 1 98 ? 2.120 -5.398 -13.521 1.00 72.19 98 TYR A O 1
ATOM 784 N N . PHE A 1 99 ? 3.750 -4.204 -14.481 1.00 74.19 99 PHE A N 1
ATOM 785 C CA . PHE A 1 99 ? 4.640 -4.203 -13.317 1.00 74.19 99 PHE A CA 1
ATOM 786 C C . PHE A 1 99 ? 3.946 -3.719 -12.035 1.00 74.19 99 PHE A C 1
ATOM 788 O O . PHE A 1 99 ? 3.971 -4.418 -11.022 1.00 74.19 99 PHE A O 1
ATOM 795 N N . ILE A 1 100 ? 3.268 -2.571 -12.093 1.00 72.19 100 ILE A N 1
ATOM 796 C CA . ILE A 1 100 ? 2.579 -1.986 -10.936 1.00 72.19 100 ILE A CA 1
ATOM 797 C C . ILE A 1 100 ? 1.393 -2.858 -10.536 1.00 72.19 100 ILE A C 1
ATOM 799 O O . ILE A 1 100 ? 1.240 -3.220 -9.374 1.00 72.19 100 ILE A O 1
ATOM 803 N N . THR A 1 101 ? 0.581 -3.265 -11.515 1.00 74.31 101 THR A N 1
ATOM 804 C CA . THR A 1 101 ? -0.609 -4.089 -11.272 1.00 74.31 101 THR A CA 1
ATOM 805 C C . THR A 1 101 ? -0.256 -5.449 -10.669 1.00 74.31 101 THR A C 1
ATOM 807 O O . THR A 1 101 ? -0.976 -5.943 -9.806 1.00 74.31 101 THR A O 1
ATOM 810 N N . ARG A 1 102 ? 0.847 -6.070 -11.101 1.00 77.19 102 ARG A N 1
ATOM 811 C CA . ARG A 1 102 ? 1.310 -7.353 -10.557 1.00 77.19 102 ARG A CA 1
ATOM 812 C C . ARG A 1 102 ? 1.795 -7.214 -9.123 1.00 77.19 102 ARG A C 1
ATOM 814 O O . ARG A 1 102 ? 1.414 -8.034 -8.299 1.00 77.19 102 ARG A O 1
ATOM 821 N N . ASN A 1 103 ? 2.571 -6.175 -8.823 1.00 74.56 103 ASN A N 1
ATOM 822 C CA . ASN A 1 103 ? 3.041 -5.936 -7.463 1.00 74.56 103 ASN A CA 1
ATOM 823 C C . ASN A 1 103 ? 1.890 -5.639 -6.496 1.00 74.56 103 ASN A C 1
ATOM 825 O O . ASN A 1 103 ? 1.827 -6.250 -5.434 1.00 74.56 103 ASN A O 1
ATOM 829 N N . ALA A 1 104 ? 0.918 -4.814 -6.895 1.00 73.94 104 ALA A N 1
ATOM 830 C CA . ALA A 1 104 ? -0.273 -4.564 -6.083 1.00 73.94 104 ALA A CA 1
ATOM 831 C C . ALA A 1 104 ? -1.068 -5.856 -5.795 1.00 73.94 104 ALA A C 1
ATOM 833 O O . ALA A 1 104 ? -1.462 -6.108 -4.659 1.00 73.94 104 ALA A O 1
ATOM 834 N N . LYS A 1 105 ? -1.237 -6.730 -6.800 1.00 75.25 105 LYS A N 1
ATOM 835 C CA . LYS A 1 105 ? -1.936 -8.021 -6.646 1.00 75.25 105 LYS A CA 1
ATOM 836 C C . LYS A 1 105 ? -1.246 -9.005 -5.695 1.00 75.25 105 LYS A C 1
ATOM 838 O O . LYS A 1 105 ? -1.915 -9.892 -5.175 1.00 75.25 105 LYS A O 1
ATOM 843 N N . ILE A 1 106 ? 0.067 -8.896 -5.487 1.00 74.31 106 ILE A N 1
ATOM 844 C CA . ILE A 1 106 ? 0.784 -9.762 -4.536 1.00 74.31 106 ILE A CA 1
ATOM 845 C C . ILE A 1 106 ? 0.317 -9.477 -3.105 1.00 74.31 106 ILE A C 1
ATOM 847 O O . ILE A 1 106 ? 0.112 -10.414 -2.339 1.00 74.31 106 ILE A O 1
ATOM 851 N N . TYR A 1 107 ? 0.099 -8.206 -2.765 1.00 70.31 107 TYR A N 1
ATOM 852 C CA . TYR A 1 107 ? -0.315 -7.805 -1.419 1.00 70.31 107 TYR A CA 1
ATOM 853 C C . TYR A 1 107 ? -1.814 -7.986 -1.171 1.00 70.31 107 TYR A C 1
ATOM 855 O O . TYR A 1 107 ? -2.214 -8.195 -0.030 1.00 70.31 107 TYR A O 1
ATOM 863 N N . ASP A 1 108 ? -2.627 -8.018 -2.230 1.00 74.38 108 ASP A N 1
ATOM 864 C CA . ASP A 1 108 ? -4.071 -8.274 -2.152 1.00 74.38 108 ASP A CA 1
ATOM 865 C C . ASP A 1 108 ? -4.400 -9.597 -1.428 1.00 74.38 108 ASP A C 1
ATOM 867 O O . ASP A 1 108 ? -5.314 -9.661 -0.611 1.00 74.38 108 ASP A O 1
ATOM 871 N N . LYS A 1 109 ? -3.587 -10.646 -1.633 1.00 75.50 109 LYS A N 1
ATOM 872 C CA . LYS A 1 109 ? -3.818 -11.977 -1.039 1.00 75.50 109 LYS A CA 1
ATOM 873 C C . LYS A 1 109 ? -3.609 -12.056 0.479 1.00 75.50 109 LYS A C 1
ATOM 875 O O . LYS A 1 109 ? -4.116 -12.989 1.088 1.00 75.50 109 LYS A O 1
ATOM 880 N N . GLY A 1 110 ? -2.869 -11.124 1.081 1.00 76.25 110 GLY A N 1
ATOM 881 C CA . GLY A 1 110 ? -2.558 -11.123 2.521 1.00 76.25 110 GLY A CA 1
ATOM 882 C C . GLY A 1 110 ? -3.085 -9.901 3.271 1.00 76.25 110 GLY A C 1
ATOM 883 O O . GLY A 1 110 ? -3.010 -9.851 4.496 1.00 76.25 110 GLY A O 1
ATOM 884 N N . PHE A 1 111 ? -3.627 -8.922 2.545 1.00 80.38 111 PHE A N 1
ATOM 885 C CA . PHE A 1 111 ? -4.064 -7.650 3.105 1.00 80.38 111 PHE A CA 1
ATOM 886 C C . PHE A 1 111 ? -5.130 -7.838 4.188 1.00 80.38 111 PHE A C 1
ATOM 888 O O . PHE A 1 111 ? -4.954 -7.383 5.314 1.00 80.38 111 PHE A O 1
ATOM 895 N N . GLY A 1 112 ? -6.203 -8.574 3.879 1.00 80.38 112 GLY A N 1
ATOM 896 C CA . GLY A 1 112 ? -7.294 -8.810 4.828 1.00 80.38 112 GLY A CA 1
ATOM 897 C C . GLY A 1 112 ? -6.846 -9.549 6.091 1.00 80.38 112 GLY A C 1
ATOM 898 O O . GLY A 1 112 ? -7.247 -9.171 7.187 1.00 80.38 112 GLY A O 1
ATOM 899 N N . GLN A 1 113 ? -5.968 -10.546 5.948 1.00 84.69 113 GLN A N 1
ATOM 900 C CA . GLN A 1 113 ? -5.458 -11.320 7.080 1.00 84.69 113 GLN A CA 1
ATOM 901 C C . GLN A 1 113 ? -4.627 -10.452 8.031 1.00 84.69 113 GLN A C 1
ATOM 903 O O . GLN A 1 113 ? -4.860 -10.480 9.234 1.00 84.69 113 GLN A O 1
ATOM 908 N N . ARG A 1 114 ? -3.715 -9.624 7.507 1.00 83.31 114 ARG A N 1
ATOM 909 C CA . ARG A 1 114 ? -2.910 -8.717 8.342 1.00 83.31 114 ARG A CA 1
ATOM 910 C C . ARG A 1 114 ? -3.770 -7.707 9.090 1.00 83.31 114 ARG A C 1
ATOM 912 O O . ARG A 1 114 ? -3.526 -7.442 10.264 1.00 83.31 114 ARG A O 1
ATOM 919 N N . LEU A 1 115 ? -4.794 -7.159 8.433 1.00 83.62 115 LEU A N 1
ATOM 920 C CA . LEU A 1 115 ? -5.734 -6.261 9.103 1.00 83.62 115 LEU A CA 1
ATOM 921 C C . LEU A 1 115 ? -6.496 -6.979 10.222 1.00 83.62 115 LEU A C 1
ATOM 923 O O . LEU A 1 115 ? -6.654 -6.411 11.300 1.00 83.62 115 LEU A O 1
ATOM 927 N N . GLN A 1 116 ? -6.919 -8.222 9.985 1.00 80.25 116 GLN A N 1
ATOM 928 C CA . GLN A 1 116 ? -7.586 -9.038 10.996 1.00 80.25 116 GLN A CA 1
ATOM 929 C C . GLN A 1 116 ? -6.667 -9.318 12.192 1.00 80.25 116 GLN A C 1
ATOM 931 O O . GLN A 1 116 ? -7.062 -9.051 13.319 1.00 80.25 116 GLN A O 1
ATOM 936 N N . GLU A 1 117 ? -5.422 -9.743 11.965 1.00 84.88 117 GLU A N 1
ATOM 937 C CA . GLU A 1 117 ? -4.440 -9.987 13.034 1.00 84.88 117 GLU A CA 1
ATOM 938 C C . GLU A 1 117 ? -4.196 -8.734 13.889 1.00 84.88 117 GLU A C 1
ATOM 940 O O . GLU A 1 117 ? -4.035 -8.813 15.108 1.00 84.88 117 GLU A O 1
ATOM 945 N N . ARG A 1 118 ? -4.185 -7.543 13.279 1.00 81.31 118 ARG A N 1
ATOM 946 C CA . ARG A 1 118 ? -4.072 -6.286 14.033 1.00 81.31 118 ARG A CA 1
ATOM 947 C C . ARG A 1 118 ? -5.312 -5.973 14.844 1.00 81.31 118 ARG A C 1
ATOM 949 O O . ARG A 1 118 ? -5.169 -5.522 15.977 1.00 81.31 118 ARG A O 1
ATOM 956 N N . LEU A 1 119 ? -6.496 -6.226 14.298 1.00 78.81 119 LEU A N 1
ATOM 957 C CA . LEU A 1 119 ? -7.742 -6.079 15.040 1.00 78.81 119 LEU A CA 1
ATOM 958 C C . LEU A 1 119 ? -7.773 -7.039 16.235 1.00 78.81 119 LEU A C 1
ATOM 960 O O . LEU A 1 119 ? -8.012 -6.580 17.348 1.00 78.81 119 LEU A O 1
ATOM 964 N N . ASP A 1 120 ? -7.436 -8.314 16.036 1.00 79.00 120 ASP A N 1
ATOM 965 C CA . ASP A 1 120 ? -7.399 -9.369 17.064 1.00 79.00 120 ASP A CA 1
ATOM 966 C C . ASP A 1 120 ? -6.503 -9.013 18.264 1.00 79.00 120 ASP A C 1
ATOM 968 O O . ASP A 1 120 ? -6.833 -9.342 19.397 1.00 79.00 120 ASP A O 1
ATOM 972 N N . ASN A 1 121 ? -5.421 -8.257 18.046 1.00 75.31 121 ASN A N 1
ATOM 973 C CA . ASN A 1 121 ? -4.527 -7.778 19.110 1.00 75.31 121 ASN A CA 1
ATOM 974 C C . ASN A 1 121 ? -5.054 -6.558 19.896 1.00 75.31 121 ASN A C 1
ATOM 976 O O . ASN A 1 121 ? -4.461 -6.156 20.901 1.00 75.31 121 ASN A O 1
ATOM 980 N N . VAL A 1 122 ? -6.113 -5.905 19.414 1.00 73.62 122 VAL A N 1
ATOM 981 C CA . VAL A 1 122 ? -6.706 -4.714 20.044 1.00 73.62 122 VAL A CA 1
ATOM 982 C C . VAL A 1 122 ? -7.921 -5.056 20.905 1.00 73.62 122 VAL A C 1
ATOM 984 O O . VAL A 1 122 ? -8.234 -4.292 21.829 1.00 73.62 122 VAL A O 1
ATOM 987 N N . TRP A 1 123 ? -8.591 -6.163 20.589 1.00 62.84 123 TRP A N 1
ATOM 988 C CA . TRP A 1 123 ? -9.763 -6.674 21.298 1.00 62.84 123 TRP A CA 1
ATOM 989 C C . TRP A 1 123 ? -9.464 -7.054 22.749 1.00 62.84 123 TRP A C 1
ATOM 991 O O . TRP A 1 123 ? -10.316 -6.688 23.604 1.00 62.84 123 TRP A O 1
#

Secondary structure (DSSP, 8-state):
-----EE----SHHHHTTTS-HHHHHHHHHHHHHHHHHHHHHHHHHHHHT-SSTTSHHHHHHHT-EEEEETTEEEE---STT-THHHHHHHH-TTTTTHHHHHHHHHHHHHHHHHHHHHHTT-

Organism: NCBI:txid1817405

Foldseek 3Di:
DDDDWDKDDDPDLVVVLPPDDPVLSVVLQVLLQVVLQVLQQVLLQVLLCVPPDVPDPQSVQSNPQWDAPDRSMITGRRDDPPDCVSVCCCPVPPPQHNSSVVSVVVCVVCSVVSSVVSSVVSD

pLDDT: mean 71.5, std 11.93, range [40.06, 89.44]

=== Feature glossary ===
Key to the feature types in this record:

pLDDT. pLDDT is the predicted lDDT-Cα score: AlphaFold's confidence that the local environment of each residue (all inter-atomic distances within 15 Å) is correctly placed. It is a per-residue number between 0 and 100, with higher meaning more reliable.

Radius of gyration, Cα contacts, bounding box. The geometric summary reports three shape descriptors. Rg (radius of gyration) measures how spread out the Cα atoms are about their centre of mass; compact globular proteins have small Rg, elongated or unfolded ones large. Cα contacts (<8 Å, |i−j|>4) count long-range residue pairs in spatial proximity — high for tightly packed folds, near zero for rods or random coil. The bounding-box extents give the protein's footprint along x, y, z in Å.

Backbone torsions (φ/ψ). Backb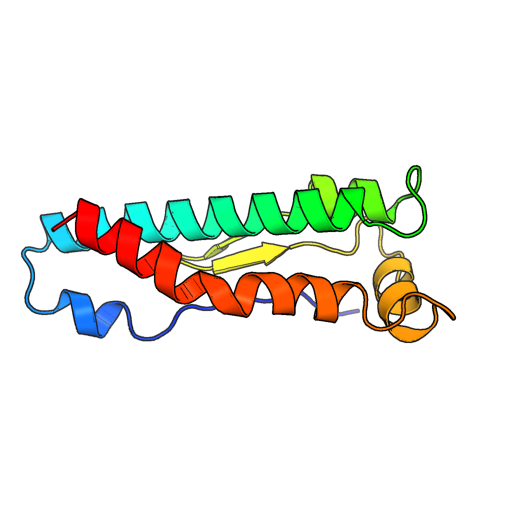one dihedral angles. Every residue except chain termini has a φ (preceding-C → N → Cα → C) and a ψ (N → Cα → C → next-N). They are reported in degrees following the IUPAC sign convention. Secondary structure is essentially a statement about which (φ, ψ) basin each residue occupies.

Contact-map, Ramachandran, and PAE plots. Plot images: a contact map (which residues are close in 3D, as an N×N binary image), a Ramachandran scatter (backbone torsion angles, revealing secondary-structure composition at a g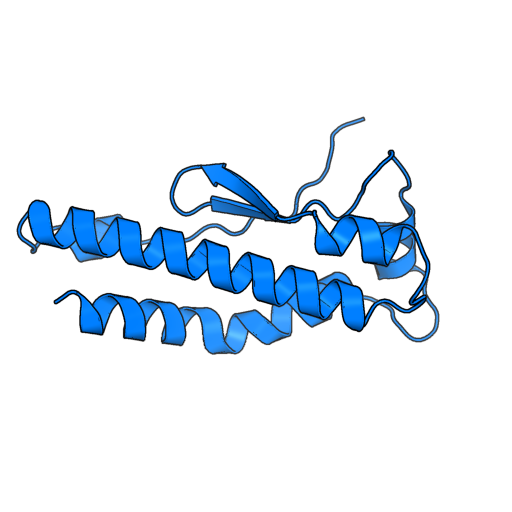lance), and — for AlphaFold structures — a PAE heatmap (pairwise prediction confidence).

Predicted aligned error. Predicted Aligned Error (PAE) is an AlphaFold confidence matrix: entry (i, j) is the expected error in the position of residue j, in ångströms, when the prediction is superimposed on the true structure at residue i. Low PAE within a block of residues means that block is internally rigid and well-predicted; high PAE between two blocks means their relative placement is uncertain even if each block individually is confident.

Secondary structure (3-state, P-SEA). Three-state secondary structure (P-SEA) collapses the eight DSSP classes into helix (a), strand (b), and coil (c). P-SEA assigns these from Cα geometry alone — distances and angles — without requiring backbone oxygens, so it works on any Cα trace.

Solvent-accessible surface area. Solvent-accessible surface area (SASA) is the area in Å² traced out by the centre of a 1.4 Å probe sphere (a water molecule) rolled over the protein's van der Waals surface (Shrake–Rupley / Lee–Richards construction). Buried residues have near-zero SASA; fully exposed residues can exceed 200 Å². The total SASA scales roughly with the number of surface residues.

Foldseek 3Di. The Foldseek 3Di string encodes local tertiary geometry as a 20-letter alphabet — one character per residue — derived from the relative positions of nearby Cα atoms. Unlike the amino-acid sequence, 3Di is a direct function of the 3D structure, so two proteins with the same fold have similar 3Di strings even at low sequence identity.

B-factor. For experimental (PDB) structures, the B-factor (temperature factor) quantifies the positional spread of each atom in the crystal — a combination of thermal vibration and static disorder — in units of Å². High B-factors mark flexible loops or poorly resolved regions; low B-factors mark the rigid, well-ordered core.

mmCIF coordinates. The mmCIF block holds the 3D Cartesian coordinates of each backbone atom (N, Cα, C, O) in ångströms. mmCIF is the PDB's canonical archive format — a tagged-loop text representation of the atomic model.

InterPro / GO / CATH / organism. Functional annotations link the protein to curated databases. InterPro entries identify conserved domains and families by matching the sequence against member-database signatures (Pfam, PROSITE, CDD, …). Gene Ontology (GO) terms describe molecular function, biological process, and cellular component in a controlled vocabulary. CATH places the structure in a hierarchical fold classification (Class/Architecture/Topology/Homologous-superfamily). The organism is the source species.

Rendered structure images. Structure images are PyMOL renders from six orthogonal camera directions. Cartoon representation draws helices as coils and strands as arrows; sticks shows the backbone as bonds; surface shows the solvent-excluded envelope. Rainbow coloring maps sequence position to hue (blue→red, N→C); chain coloring assigns a distinct color per polypeptide.

Sequence. This is the polypeptide sequence — one letter per residue, N-terminus first. Length ranges from a few dozen residues for small domains to over a thousand for large multi-domain proteins.

Secondary str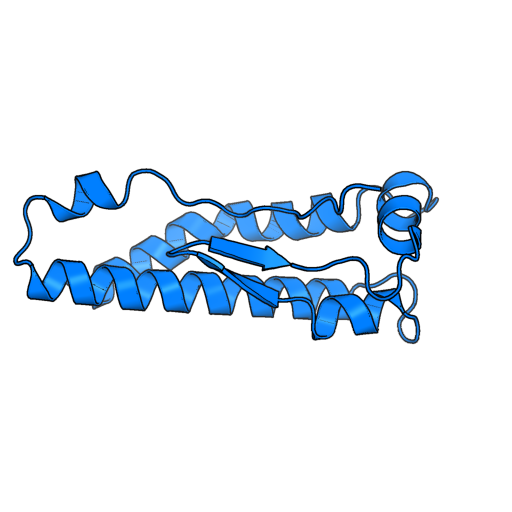ucture (8-state, DSSP). The SS8 string is DSSP's per-residue secondary-structure call. α-helix (H) means an i→i+4 H-bond ladder; β-strand (E) means the residue participates in a β-sheet; 3₁₀ (G) and π (I) are tighter and wider helices; T/S are turns/bends; '-' is loop.

Nearest PDB structures. Structural nearest neighbors (via Foldseek easy-search vs the PDB). Reported per hit: target PDB id, E-value, and alignment TM-score. A TM-score above ~0.5 is the conventional threshold for 'same fold'.